Protein AF-A0A7S4HSW8-F1 (afdb_monomer_lite)

Foldseek 3Di:
DDVVVVVVVLVVLVVCVVVVAAAAEDEDDDDQALVVSLVVCLSRQSRYQKYKYKPLFAPVSCPPVVRVRGNVLNLVVLCVQADPVQKDKAQDDPDDPGGGIIMIMGGHDPVSTSAGPVPDGSVPDDPDPDD

pLDDT: mean 89.04, std 11.9, range [45.53, 98.69]

Structure (mmCIF, N/CA/C/O backbone):
data_AF-A0A7S4HSW8-F1
#
_entry.id   AF-A0A7S4HSW8-F1
#
loop_
_atom_site.group_PDB
_atom_site.id
_atom_site.type_symbol
_atom_site.label_atom_id
_atom_site.label_alt_id
_atom_site.label_comp_id
_atom_site.label_asym_id
_atom_site.label_entity_id
_atom_site.label_seq_id
_atom_site.pdbx_PDB_ins_code
_atom_site.Cartn_x
_atom_site.Cartn_y
_atom_site.Cartn_z
_atom_site.occupancy
_atom_site.B_iso_or_equiv
_atom_site.auth_seq_id
_atom_site.auth_comp_id
_atom_site.auth_asym_id
_atom_site.auth_atom_id
_atom_site.pdbx_PDB_model_num
ATOM 1 N N . VAL A 1 1 ? 21.417 -5.432 10.875 1.00 57.59 1 VAL A N 1
ATOM 2 C CA . VAL A 1 1 ? 20.331 -5.207 11.857 1.00 57.59 1 VAL A CA 1
ATOM 3 C C . VAL A 1 1 ? 20.296 -6.381 12.831 1.00 57.59 1 VAL A C 1
ATOM 5 O O . VAL A 1 1 ? 20.441 -7.512 12.385 1.00 57.59 1 VAL A O 1
ATOM 8 N N . ASN A 1 2 ? 20.214 -6.133 14.143 1.00 65.25 2 ASN A N 1
ATOM 9 C CA . ASN A 1 2 ? 20.244 -7.186 15.166 1.00 65.25 2 ASN A CA 1
ATOM 10 C C . ASN A 1 2 ? 18.862 -7.860 15.262 1.00 65.25 2 ASN A C 1
ATOM 12 O O . ASN A 1 2 ? 17.926 -7.235 15.757 1.00 65.25 2 ASN A O 1
ATOM 16 N N . ARG A 1 3 ? 18.735 -9.106 14.776 1.00 67.75 3 ARG A N 1
ATOM 17 C CA . ARG A 1 3 ? 17.453 -9.841 14.716 1.00 67.75 3 ARG A C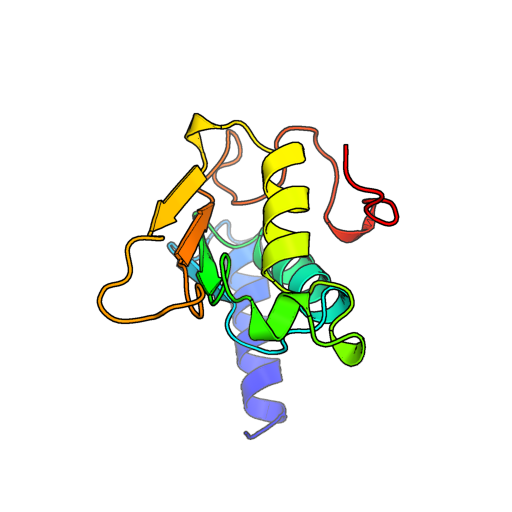A 1
ATOM 18 C C . ARG A 1 3 ? 16.729 -9.889 16.060 1.00 67.75 3 ARG A C 1
ATOM 20 O O . ARG A 1 3 ? 15.554 -9.565 16.105 1.00 67.75 3 ARG A O 1
ATOM 27 N N . GLY A 1 4 ? 17.445 -10.153 17.155 1.00 69.50 4 GLY A N 1
ATOM 28 C CA . GLY A 1 4 ? 16.821 -10.251 18.480 1.00 69.50 4 GLY A CA 1
ATOM 29 C C . GLY A 1 4 ? 16.192 -8.941 18.966 1.00 69.50 4 GLY A C 1
ATOM 30 O O . GLY A 1 4 ? 15.214 -8.962 19.705 1.00 69.50 4 GLY A O 1
ATOM 31 N N . ARG A 1 5 ? 16.709 -7.790 18.516 1.00 72.81 5 ARG A N 1
ATOM 32 C CA . ARG A 1 5 ? 16.096 -6.491 18.810 1.00 72.81 5 ARG A CA 1
ATOM 33 C C . ARG A 1 5 ? 14.815 -6.286 17.997 1.00 72.81 5 ARG A C 1
ATOM 35 O O . ARG A 1 5 ? 13.817 -5.856 18.565 1.00 72.81 5 ARG A O 1
ATOM 42 N N . LEU A 1 6 ? 14.838 -6.638 16.712 1.00 66.75 6 LEU A N 1
ATOM 43 C CA . LEU A 1 6 ? 13.679 -6.518 15.825 1.00 66.75 6 LEU A CA 1
ATOM 44 C C . LEU A 1 6 ? 12.520 -7.407 16.280 1.00 66.75 6 LEU A C 1
ATOM 46 O O . LEU A 1 6 ? 11.388 -6.945 16.340 1.00 66.75 6 LEU A O 1
ATOM 50 N N . ASP A 1 7 ? 12.820 -8.639 16.690 1.00 74.56 7 ASP A N 1
ATOM 51 C CA . ASP A 1 7 ? 11.816 -9.575 17.202 1.00 74.56 7 ASP A CA 1
ATOM 52 C C . ASP A 1 7 ? 11.155 -9.031 18.487 1.00 74.56 7 ASP A C 1
ATOM 54 O O . ASP A 1 7 ? 9.939 -9.106 18.646 1.00 74.56 7 ASP A O 1
ATOM 58 N N . SER A 1 8 ? 11.931 -8.400 19.381 1.00 75.00 8 SER A N 1
ATOM 59 C CA . SER A 1 8 ? 11.398 -7.781 20.607 1.00 75.00 8 SER A CA 1
ATOM 60 C C . SER A 1 8 ? 10.547 -6.528 20.350 1.00 75.00 8 SER A C 1
ATOM 62 O O . SER A 1 8 ? 9.546 -6.302 21.035 1.00 75.00 8 SER A O 1
ATOM 64 N N . GLU A 1 9 ? 10.920 -5.717 19.356 1.00 75.25 9 GLU A N 1
ATOM 65 C CA . GLU A 1 9 ? 10.163 -4.530 18.946 1.00 75.25 9 GLU A CA 1
ATOM 66 C C . GLU A 1 9 ? 8.851 -4.940 18.255 1.00 75.25 9 GLU A C 1
ATOM 68 O O . GLU A 1 9 ? 7.806 -4.365 18.560 1.00 75.25 9 GLU A O 1
ATOM 73 N N . LEU A 1 10 ? 8.875 -5.989 17.423 1.00 70.12 10 LEU A N 1
ATOM 74 C CA . LEU A 1 10 ? 7.679 -6.574 16.807 1.00 70.12 10 LEU A CA 1
ATOM 75 C C . LEU A 1 10 ? 6.716 -7.149 17.851 1.00 70.12 10 LEU A C 1
ATOM 77 O O . LEU A 1 10 ? 5.512 -6.914 17.768 1.00 70.12 10 LEU A O 1
ATOM 81 N N . GLU A 1 11 ? 7.220 -7.844 18.869 1.00 75.69 11 GLU A N 1
ATOM 82 C CA . GLU A 1 11 ? 6.347 -8.415 19.899 1.00 75.69 11 GLU A CA 1
ATOM 83 C C . GLU A 1 11 ? 5.767 -7.340 20.834 1.00 75.69 11 GLU A C 1
ATOM 85 O O . GLU A 1 11 ? 4.608 -7.413 21.255 1.00 75.69 11 GLU A O 1
ATOM 90 N N . THR A 1 12 ? 6.526 -6.270 21.086 1.00 72.81 12 THR A N 1
ATOM 91 C CA . THR A 1 12 ? 6.021 -5.082 21.790 1.00 72.81 12 THR A CA 1
ATOM 92 C C . THR A 1 12 ? 4.915 -4.391 20.988 1.00 72.81 12 THR A C 1
ATOM 94 O O . THR A 1 12 ? 3.871 -4.055 21.550 1.00 72.81 12 THR A O 1
ATOM 97 N N . ALA A 1 13 ? 5.111 -4.218 19.676 1.00 63.84 13 ALA A N 1
ATOM 98 C CA . ALA A 1 13 ? 4.115 -3.666 18.758 1.00 63.84 13 ALA A CA 1
ATOM 99 C C . ALA A 1 13 ? 2.816 -4.481 18.772 1.00 63.84 13 ALA A C 1
ATOM 101 O O . ALA A 1 13 ? 1.720 -3.930 18.880 1.00 63.84 13 ALA A O 1
ATOM 102 N N . ARG A 1 14 ? 2.952 -5.808 18.741 1.00 66.56 14 ARG A N 1
ATOM 103 C CA . ARG A 1 14 ? 1.838 -6.754 18.777 1.00 66.56 14 ARG A CA 1
ATOM 104 C C . ARG A 1 14 ? 1.051 -6.662 20.085 1.00 66.56 14 ARG A C 1
ATOM 106 O O . ARG A 1 14 ? -0.169 -6.524 20.060 1.00 66.56 14 ARG A O 1
ATOM 113 N N . THR A 1 15 ? 1.754 -6.610 21.216 1.00 68.06 15 THR A N 1
ATOM 114 C CA . THR A 1 15 ? 1.143 -6.447 22.547 1.00 68.06 15 THR A CA 1
ATOM 115 C C . THR A 1 15 ? 0.440 -5.089 22.697 1.00 68.06 15 THR A C 1
ATOM 117 O O . THR A 1 15 ? -0.600 -4.981 23.347 1.00 68.06 15 THR A O 1
ATOM 120 N N . ALA A 1 16 ? 0.992 -4.020 22.114 1.00 61.94 16 ALA A N 1
ATOM 121 C CA . ALA A 1 16 ? 0.353 -2.703 22.097 1.00 61.94 16 ALA A CA 1
ATOM 122 C C . ALA A 1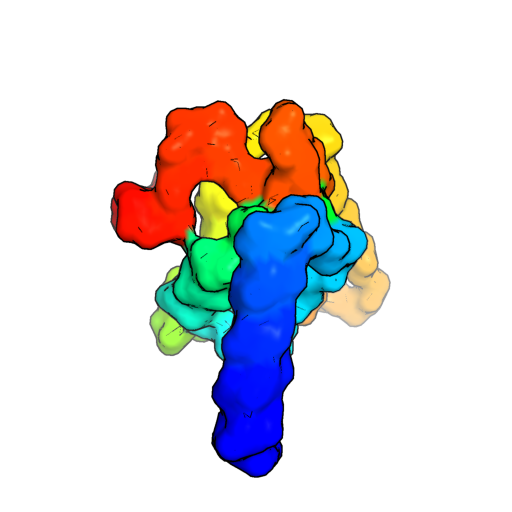 16 ? -0.935 -2.716 21.253 1.00 61.94 16 ALA A C 1
ATOM 124 O O . ALA A 1 16 ? -1.962 -2.187 21.685 1.00 61.94 16 ALA A O 1
ATOM 125 N N . GLY A 1 17 ? -0.903 -3.405 20.112 1.00 60.41 17 GLY A N 1
ATOM 126 C CA . GLY A 1 17 ? -2.063 -3.670 19.272 1.00 60.41 17 GLY A CA 1
ATOM 127 C C . GLY A 1 17 ? -3.201 -4.385 20.003 1.00 60.41 17 GLY A C 1
ATOM 128 O O . GLY A 1 17 ? -4.358 -3.981 19.895 1.00 60.41 17 GLY A O 1
ATOM 129 N N . GLU A 1 18 ? -2.882 -5.386 20.827 1.00 63.19 18 GLU A N 1
ATOM 130 C CA . GLU A 1 18 ? -3.854 -6.095 21.678 1.00 63.19 18 GLU A CA 1
ATOM 131 C C . GLU A 1 18 ? -4.506 -5.189 22.736 1.00 63.19 18 GLU A C 1
ATOM 133 O O . GLU A 1 18 ? -5.625 -5.443 23.179 1.00 63.19 18 GLU A O 1
ATOM 138 N N . ARG A 1 19 ? -3.843 -4.088 23.109 1.00 66.75 19 ARG A N 1
ATOM 139 C CA . ARG A 1 19 ? -4.394 -3.043 23.990 1.00 66.75 19 ARG A CA 1
ATOM 140 C C . ARG A 1 19 ? -5.188 -1.975 23.229 1.00 66.75 19 ARG A C 1
ATOM 142 O O . ARG A 1 19 ? -5.569 -0.968 23.823 1.00 66.75 19 ARG A O 1
ATOM 149 N N . GLY A 1 20 ? -5.416 -2.167 21.929 1.00 70.75 20 GLY A N 1
ATOM 150 C CA . GLY A 1 20 ? -6.092 -1.208 21.056 1.00 70.75 20 GLY A CA 1
ATOM 151 C C . GLY A 1 20 ? -5.221 -0.021 20.635 1.00 70.75 20 GLY A C 1
ATOM 152 O O . GLY A 1 20 ? -5.743 0.938 20.067 1.00 70.75 20 GLY A O 1
ATOM 153 N N . VAL A 1 21 ? -3.909 -0.057 20.901 1.00 77.94 21 VAL A N 1
ATOM 154 C CA . VAL A 1 21 ? -2.979 1.001 20.488 1.00 77.94 21 VAL A CA 1
ATOM 155 C C . VAL A 1 21 ? -2.538 0.735 19.053 1.00 77.94 21 VAL A C 1
ATOM 157 O O . VAL A 1 21 ? -1.985 -0.316 18.744 1.00 77.94 21 VAL A O 1
ATOM 160 N N . ARG A 1 22 ? -2.783 1.706 18.172 1.00 89.25 22 ARG A N 1
ATOM 161 C CA . ARG A 1 22 ? -2.387 1.672 16.760 1.00 89.25 22 ARG A CA 1
ATOM 162 C C . ARG A 1 22 ? -1.284 2.691 16.512 1.00 89.25 22 ARG A C 1
ATOM 164 O O . ARG A 1 22 ? -1.298 3.765 17.108 1.00 89.25 22 ARG A O 1
ATOM 171 N N . TYR A 1 23 ? -0.381 2.384 15.591 1.00 94.00 23 TYR A N 1
ATOM 172 C CA . TYR A 1 23 ? 0.538 3.376 15.045 1.00 94.00 23 TYR A CA 1
ATOM 173 C C . TYR A 1 23 ? -0.238 4.382 14.199 1.00 94.00 23 TYR A C 1
ATOM 175 O O . TYR A 1 23 ? -1.111 3.993 13.421 1.00 94.00 23 TYR A O 1
ATOM 183 N N . ASP A 1 24 ? 0.080 5.671 14.315 1.00 97.00 24 ASP A N 1
ATOM 184 C CA . ASP A 1 24 ? -0.566 6.687 13.479 1.00 97.00 24 ASP A CA 1
ATOM 185 C C . ASP A 1 24 ? -0.211 6.504 12.000 1.00 97.00 24 ASP A C 1
ATOM 187 O O . ASP A 1 24 ? -1.070 6.652 11.130 1.00 97.00 24 ASP A O 1
ATOM 191 N N . LEU A 1 25 ? 1.035 6.116 11.724 1.00 97.56 25 LEU A N 1
ATOM 192 C CA . LEU A 1 25 ? 1.547 5.901 10.381 1.00 97.56 25 LEU A CA 1
ATOM 193 C C . LEU A 1 25 ? 2.528 4.730 10.350 1.00 97.56 25 LEU A C 1
ATOM 195 O O . LEU A 1 25 ? 3.436 4.646 11.175 1.00 97.56 25 LEU A O 1
ATOM 199 N N . CYS A 1 26 ? 2.375 3.880 9.343 1.00 97.88 26 CYS A N 1
ATOM 200 C CA . CYS A 1 26 ? 3.316 2.824 8.996 1.00 97.88 26 CYS A CA 1
ATOM 201 C C . CYS A 1 26 ? 3.854 3.054 7.592 1.00 97.88 26 CYS A C 1
ATOM 203 O O . CYS A 1 26 ? 3.069 3.285 6.677 1.00 97.88 26 CYS A O 1
ATOM 205 N N . PHE A 1 27 ? 5.171 2.986 7.421 1.00 98.38 27 PHE A N 1
ATOM 206 C CA . PHE A 1 27 ? 5.828 3.267 6.148 1.00 98.38 27 PHE A CA 1
ATOM 207 C C . PHE A 1 27 ? 6.476 1.999 5.581 1.00 98.38 27 PHE A C 1
ATOM 209 O O . PHE A 1 27 ? 7.314 1.392 6.244 1.00 98.38 27 PHE A O 1
ATOM 216 N N . ILE A 1 28 ? 6.054 1.596 4.380 1.00 98.19 28 ILE A N 1
ATOM 217 C CA . ILE A 1 28 ? 6.526 0.410 3.659 1.00 98.19 28 ILE A CA 1
ATOM 218 C C . ILE A 1 28 ? 7.466 0.867 2.537 1.00 98.19 28 ILE A C 1
ATOM 220 O O . ILE A 1 28 ? 7.021 1.425 1.533 1.00 98.19 28 ILE A O 1
ATOM 224 N N . ASP A 1 29 ? 8.759 0.621 2.749 1.00 97.62 29 ASP A N 1
ATOM 225 C CA . ASP A 1 29 ? 9.888 0.970 1.867 1.00 97.62 29 ASP A CA 1
ATOM 226 C C . ASP A 1 29 ? 11.000 -0.102 1.959 1.00 97.62 29 ASP A C 1
ATOM 228 O O . ASP A 1 29 ? 12.189 0.173 2.096 1.00 97.62 29 ASP A O 1
ATOM 232 N N . GLY A 1 30 ? 10.582 -1.366 2.065 1.00 95.06 30 GLY A N 1
ATOM 233 C CA . GLY A 1 30 ? 11.468 -2.510 2.262 1.00 95.06 30 GLY A CA 1
ATOM 234 C C . GLY A 1 30 ? 11.881 -3.159 0.943 1.00 95.06 30 GLY A C 1
ATOM 235 O O . GLY A 1 30 ? 12.711 -2.647 0.202 1.00 95.06 30 GLY A O 1
ATOM 236 N N . ASP A 1 31 ? 11.334 -4.346 0.688 1.00 96.31 31 ASP A N 1
ATOM 237 C CA . ASP A 1 31 ? 11.565 -5.106 -0.541 1.00 96.31 31 ASP A CA 1
ATOM 238 C C . ASP A 1 31 ? 10.527 -4.734 -1.612 1.00 96.31 31 ASP A C 1
ATOM 240 O O . ASP A 1 31 ? 9.338 -4.601 -1.324 1.00 96.31 31 ASP A O 1
ATOM 244 N N . HIS A 1 32 ? 10.975 -4.600 -2.862 1.00 96.06 32 HIS A N 1
ATOM 245 C CA . HIS A 1 32 ? 10.139 -4.147 -3.978 1.00 96.06 32 HIS A CA 1
ATOM 246 C C . HIS A 1 32 ? 9.428 -5.273 -4.724 1.00 96.06 32 HIS A C 1
ATOM 248 O O . HIS A 1 32 ? 8.739 -5.006 -5.705 1.00 96.06 32 HIS A O 1
ATOM 254 N N . THR A 1 33 ? 9.554 -6.535 -4.307 1.00 95.25 33 THR A N 1
ATOM 255 C CA . THR A 1 33 ? 8.748 -7.614 -4.885 1.00 95.25 33 THR A CA 1
ATOM 256 C C . THR A 1 33 ? 7.303 -7.491 -4.423 1.00 95.25 33 THR A C 1
ATOM 258 O O . THR A 1 33 ? 7.015 -7.285 -3.245 1.00 95.25 33 THR A O 1
ATOM 261 N N . TYR A 1 34 ? 6.359 -7.723 -5.335 1.00 94.44 34 TYR A N 1
ATOM 262 C CA . TYR A 1 34 ? 4.930 -7.683 -5.017 1.00 94.44 34 TYR A CA 1
ATOM 263 C C . TYR A 1 34 ? 4.579 -8.560 -3.796 1.00 94.44 34 TYR A C 1
ATOM 265 O O . TYR A 1 34 ? 3.782 -8.181 -2.937 1.00 94.44 34 TYR A O 1
ATOM 273 N N . ARG A 1 35 ? 5.200 -9.746 -3.698 1.00 94.69 35 ARG A N 1
ATOM 274 C CA . ARG A 1 35 ? 4.978 -10.690 -2.594 1.00 94.69 35 ARG A CA 1
ATOM 275 C C . ARG A 1 35 ? 5.399 -10.107 -1.245 1.00 94.69 35 ARG A C 1
ATOM 277 O O . ARG A 1 35 ? 4.678 -10.320 -0.274 1.00 94.69 35 ARG A O 1
ATOM 284 N N . ALA A 1 36 ? 6.551 -9.442 -1.175 1.00 95.81 36 ALA A N 1
ATOM 285 C CA . ALA A 1 36 ? 7.058 -8.891 0.076 1.00 95.81 36 ALA A CA 1
ATOM 286 C C . ALA A 1 36 ? 6.221 -7.694 0.533 1.00 95.81 36 ALA A C 1
ATOM 288 O O . ALA A 1 36 ? 5.723 -7.714 1.653 1.00 95.81 36 ALA A O 1
ATOM 289 N N . VAL A 1 37 ? 5.930 -6.748 -0.366 1.00 97.00 37 VAL A N 1
ATOM 290 C CA . VAL A 1 37 ? 5.066 -5.588 -0.073 1.00 97.00 37 VAL A CA 1
ATOM 291 C C . VAL A 1 37 ? 3.696 -6.036 0.442 1.00 97.00 37 VAL A C 1
ATOM 293 O O . VAL A 1 37 ? 3.180 -5.506 1.424 1.00 97.00 37 VAL A O 1
ATOM 296 N N . ARG A 1 38 ? 3.114 -7.068 -0.183 1.00 96.56 38 ARG A N 1
ATOM 297 C CA . ARG A 1 38 ? 1.850 -7.670 0.258 1.00 96.56 38 ARG A CA 1
ATOM 298 C C . ARG A 1 38 ? 1.941 -8.274 1.658 1.00 96.56 38 ARG A C 1
ATOM 300 O O . ARG A 1 38 ? 0.983 -8.161 2.422 1.00 96.56 38 ARG A O 1
ATOM 307 N N . ALA A 1 39 ? 3.046 -8.947 1.972 1.00 95.31 39 ALA A N 1
ATOM 308 C CA . ALA A 1 39 ? 3.268 -9.532 3.289 1.00 95.31 39 ALA A CA 1
ATOM 309 C C . ALA A 1 39 ? 3.430 -8.442 4.360 1.00 95.31 39 ALA A C 1
ATOM 311 O O . ALA A 1 39 ? 2.775 -8.527 5.399 1.00 95.31 39 ALA A O 1
ATOM 312 N N . ASP A 1 40 ? 4.209 -7.397 4.072 1.00 96.88 40 ASP A N 1
ATOM 313 C CA . ASP A 1 40 ? 4.409 -6.251 4.963 1.00 96.88 40 ASP A CA 1
ATOM 314 C C . ASP A 1 40 ? 3.087 -5.520 5.218 1.00 96.88 40 ASP A C 1
ATOM 316 O O . ASP A 1 40 ? 2.705 -5.311 6.369 1.00 96.88 40 ASP A O 1
ATOM 320 N N . TYR A 1 41 ? 2.315 -5.221 4.167 1.00 97.56 41 TYR A N 1
ATOM 321 C CA . TYR A 1 41 ? 0.986 -4.626 4.318 1.00 97.56 41 TYR A CA 1
ATOM 322 C C . TYR A 1 41 ? 0.049 -5.510 5.146 1.00 97.56 41 TYR A C 1
ATOM 324 O O . TYR A 1 41 ? -0.581 -5.019 6.078 1.00 97.56 41 TYR A O 1
ATOM 332 N N . GLY A 1 42 ? -0.026 -6.812 4.852 1.00 95.62 42 GLY A N 1
ATOM 333 C CA . GLY A 1 42 ? -0.887 -7.737 5.591 1.00 95.62 42 GLY A CA 1
ATOM 334 C C . GLY A 1 42 ? -0.526 -7.846 7.074 1.00 95.62 42 GLY A C 1
ATOM 335 O O . GLY A 1 42 ? -1.416 -7.983 7.910 1.00 95.62 42 GLY A O 1
ATOM 336 N N . LEU A 1 43 ? 0.764 -7.753 7.406 1.00 93.88 43 LEU A N 1
ATOM 337 C CA . LEU A 1 43 ? 1.239 -7.735 8.786 1.00 93.88 43 LEU A CA 1
ATOM 338 C C . LEU A 1 43 ? 0.922 -6.406 9.481 1.00 93.88 43 LEU A C 1
ATOM 340 O O . LEU A 1 43 ? 0.516 -6.413 10.640 1.00 93.88 43 LEU A O 1
ATOM 344 N N . MET A 1 44 ? 1.137 -5.280 8.799 1.00 94.75 44 MET A N 1
ATOM 345 C CA . MET A 1 44 ? 1.107 -3.949 9.407 1.00 94.75 44 MET A CA 1
ATOM 346 C C . MET A 1 44 ? -0.291 -3.327 9.436 1.00 94.75 44 MET A C 1
ATOM 348 O O . MET A 1 44 ? -0.665 -2.752 10.452 1.00 94.75 44 MET A O 1
ATOM 352 N N . ALA A 1 45 ? -1.083 -3.443 8.367 1.00 95.94 45 ALA A N 1
ATOM 353 C CA . ALA A 1 45 ? -2.362 -2.739 8.211 1.00 95.94 45 ALA A CA 1
ATOM 354 C C . ALA A 1 45 ? -3.328 -2.864 9.409 1.00 95.94 45 ALA A C 1
ATOM 356 O O . ALA A 1 45 ? -3.904 -1.840 9.797 1.00 95.94 45 ALA A O 1
ATOM 357 N N . PRO A 1 46 ? -3.459 -4.035 10.072 1.00 94.25 46 PRO A N 1
ATOM 358 C CA . PRO A 1 46 ? -4.308 -4.179 11.255 1.00 94.25 46 PRO A CA 1
ATOM 359 C C . PRO A 1 46 ? -3.847 -3.363 12.465 1.00 94.25 46 PRO A C 1
ATOM 361 O O . PRO A 1 46 ? -4.627 -3.180 13.395 1.00 94.25 46 PRO A O 1
ATOM 364 N N . TRP A 1 47 ? -2.619 -2.843 12.469 1.00 93.94 47 TRP A N 1
ATOM 365 C CA . TRP A 1 47 ? -2.010 -2.099 13.578 1.00 93.94 47 TRP A CA 1
ATOM 366 C C . TRP A 1 47 ? -1.742 -0.630 13.250 1.00 93.94 47 TRP A C 1
ATOM 368 O O . TRP A 1 47 ? -1.295 0.119 14.117 1.00 93.94 47 TRP A O 1
ATOM 378 N N . CYS A 1 48 ? -2.028 -0.199 12.023 1.00 95.75 48 CYS A N 1
ATOM 379 C CA . CYS A 1 48 ? -1.735 1.147 11.541 1.00 95.75 48 CYS A CA 1
ATOM 380 C C . CYS A 1 48 ? -3.035 1.895 11.260 1.00 95.75 48 CYS A C 1
ATOM 382 O O . CYS A 1 48 ? -3.97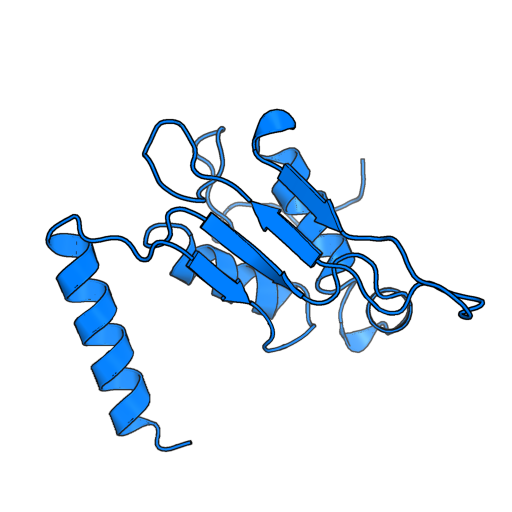4 1.320 10.712 1.00 95.75 48 CYS A O 1
ATOM 384 N N . ARG A 1 49 ? -3.103 3.177 11.628 1.00 96.50 49 ARG A N 1
ATOM 385 C CA . ARG A 1 49 ? -4.209 4.055 11.224 1.00 96.50 49 ARG A CA 1
ATOM 386 C C . ARG A 1 49 ? -4.051 4.422 9.756 1.00 96.50 49 ARG A C 1
ATOM 388 O O . ARG A 1 49 ? -4.981 4.226 8.988 1.00 96.50 49 ARG A O 1
ATOM 395 N N . ALA A 1 50 ? -2.868 4.887 9.364 1.00 98.31 50 ALA A N 1
ATOM 396 C CA . ALA A 1 50 ? -2.505 5.086 7.969 1.00 98.31 50 ALA A CA 1
ATOM 397 C C . ALA A 1 50 ? -1.316 4.203 7.566 1.00 98.31 50 ALA A C 1
ATOM 399 O O . ALA A 1 50 ? -0.415 3.941 8.368 1.00 98.31 50 ALA A O 1
ATOM 400 N N . THR A 1 51 ? -1.288 3.794 6.301 1.00 98.56 51 THR A N 1
ATOM 401 C CA . THR A 1 51 ? -0.147 3.102 5.693 1.00 98.56 51 THR A CA 1
ATOM 402 C C . THR A 1 51 ? 0.351 3.893 4.496 1.00 98.56 51 THR A C 1
ATOM 404 O O . THR A 1 51 ? -0.430 4.284 3.635 1.00 98.56 51 THR A O 1
ATOM 407 N N . MET A 1 52 ? 1.654 4.129 4.442 1.00 98.69 52 MET A N 1
ATOM 408 C CA . MET A 1 52 ? 2.339 4.805 3.354 1.00 98.69 52 MET A CA 1
ATOM 409 C C . MET A 1 52 ? 3.201 3.803 2.591 1.00 98.69 52 MET A C 1
ATOM 411 O O . MET A 1 52 ? 3.909 3.007 3.202 1.00 98.69 52 MET A O 1
ATOM 415 N N . PHE A 1 53 ? 3.154 3.874 1.267 1.00 98.56 53 PHE A N 1
ATOM 416 C CA . PHE A 1 53 ? 3.926 3.054 0.344 1.00 98.56 53 PHE A CA 1
ATOM 417 C C . PHE A 1 53 ? 4.896 3.942 -0.423 1.00 98.56 53 PHE A C 1
ATOM 419 O O . PHE A 1 53 ? 4.489 4.962 -0.989 1.00 98.56 53 PHE A O 1
ATOM 426 N N . HIS A 1 54 ? 6.160 3.541 -0.437 1.00 98.06 54 HIS A N 1
ATOM 427 C CA . HIS A 1 54 ? 7.181 4.121 -1.298 1.00 98.06 54 HIS A CA 1
ATOM 428 C C . HIS A 1 54 ? 7.062 3.573 -2.732 1.00 98.06 54 HIS A C 1
ATOM 430 O O . HIS A 1 54 ? 6.538 2.484 -2.933 1.00 98.06 54 HIS A O 1
ATOM 436 N N . ASP A 1 55 ? 7.525 4.317 -3.736 1.00 97.19 55 ASP A N 1
ATOM 437 C CA . ASP A 1 55 ? 7.587 3.885 -5.142 1.00 97.19 55 ASP A CA 1
ATOM 438 C C . ASP A 1 55 ? 6.278 3.391 -5.786 1.00 97.19 55 ASP A C 1
ATOM 440 O O . ASP A 1 55 ? 6.293 2.520 -6.654 1.00 97.19 55 ASP A O 1
ATOM 444 N N . ILE A 1 56 ? 5.122 3.987 -5.466 1.00 97.81 56 ILE A N 1
ATOM 445 C CA . ILE A 1 56 ? 3.845 3.611 -6.119 1.00 97.81 56 ILE A CA 1
ATOM 446 C C . ILE A 1 56 ? 3.791 3.936 -7.622 1.00 97.81 56 ILE A C 1
ATOM 448 O O . ILE A 1 56 ? 2.878 3.500 -8.324 1.00 97.81 56 ILE A O 1
ATOM 452 N N . GLN A 1 57 ? 4.754 4.716 -8.117 1.00 96.00 57 GLN A N 1
ATOM 453 C CA . GLN A 1 57 ? 4.894 5.088 -9.520 1.00 96.00 57 GLN A CA 1
ATOM 454 C C . GLN A 1 57 ? 6.361 5.003 -9.969 1.00 96.00 57 GLN A C 1
ATOM 456 O O . GLN A 1 57 ? 6.907 5.938 -10.554 1.00 96.00 57 GLN A O 1
ATOM 461 N N . ASP A 1 58 ? 7.008 3.874 -9.684 1.00 94.62 58 ASP A N 1
ATOM 462 C CA . ASP A 1 58 ? 8.352 3.574 -10.174 1.00 94.62 58 ASP A CA 1
ATOM 463 C C . ASP A 1 58 ? 8.331 2.617 -11.379 1.00 94.62 58 ASP A C 1
ATOM 465 O O . ASP A 1 58 ? 7.993 1.432 -11.292 1.00 94.62 58 ASP A O 1
ATOM 469 N N . THR A 1 59 ? 8.743 3.143 -12.532 1.00 93.19 59 THR A N 1
ATOM 470 C CA . THR A 1 59 ? 8.848 2.387 -13.785 1.00 93.19 59 THR A CA 1
ATOM 471 C C . THR A 1 59 ? 9.932 1.312 -13.705 1.00 93.19 59 THR A C 1
ATOM 473 O O .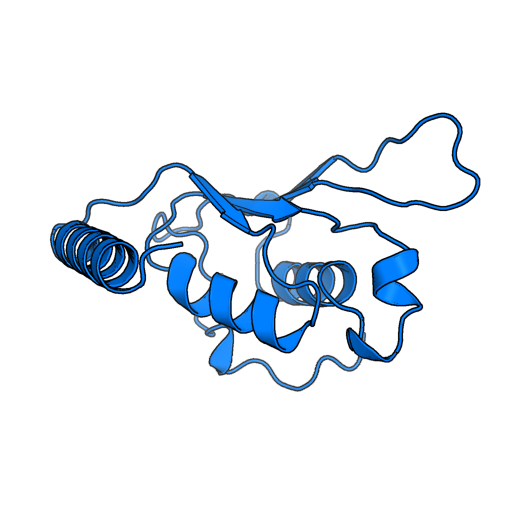 THR A 1 59 ? 9.791 0.260 -14.330 1.00 93.19 59 THR A O 1
ATOM 476 N N . SER A 1 60 ? 10.998 1.533 -12.928 1.00 92.06 60 SER A N 1
ATOM 477 C CA . SER A 1 60 ? 12.072 0.550 -12.768 1.00 92.06 60 SER A CA 1
ATOM 478 C C . SER A 1 60 ? 11.558 -0.706 -12.066 1.00 92.06 60 SER A C 1
ATOM 480 O O . SER A 1 60 ? 11.814 -1.822 -12.525 1.00 92.06 60 SER A O 1
ATOM 482 N N . THR A 1 61 ? 10.723 -0.520 -11.040 1.00 91.06 61 THR A N 1
ATOM 483 C CA . THR A 1 61 ? 10.061 -1.610 -10.333 1.00 91.06 61 THR A CA 1
ATOM 484 C C . THR A 1 61 ? 9.075 -2.359 -11.228 1.00 91.06 61 THR A C 1
ATOM 486 O O . THR A 1 61 ? 9.061 -3.590 -11.249 1.00 91.06 61 THR A O 1
ATOM 489 N N . MET A 1 62 ? 8.287 -1.625 -12.018 1.00 89.06 62 MET A N 1
ATOM 490 C CA . MET A 1 62 ? 7.307 -2.209 -12.941 1.00 89.06 62 MET A CA 1
ATOM 491 C C . MET A 1 62 ? 7.938 -3.053 -14.050 1.00 89.06 62 MET A C 1
ATOM 493 O O . MET A 1 62 ? 7.421 -4.119 -14.380 1.00 89.06 62 MET A O 1
ATOM 497 N N . LEU A 1 63 ? 9.030 -2.573 -14.652 1.00 89.50 63 LEU A N 1
ATOM 498 C CA . LEU A 1 63 ? 9.663 -3.232 -15.799 1.00 89.50 63 LEU A CA 1
ATOM 499 C C . LEU A 1 63 ? 10.651 -4.330 -15.392 1.00 89.50 63 LEU A C 1
ATOM 501 O O . LEU A 1 63 ? 11.026 -5.163 -16.219 1.00 89.50 63 LEU A O 1
ATOM 505 N N . ASN A 1 64 ? 11.072 -4.361 -14.129 1.00 89.06 64 ASN A N 1
ATOM 506 C CA . ASN A 1 64 ? 11.921 -5.423 -13.622 1.00 89.06 64 ASN A CA 1
ATOM 507 C C . ASN A 1 64 ? 11.086 -6.677 -13.321 1.00 89.06 64 ASN A C 1
ATOM 509 O O . ASN A 1 64 ? 10.425 -6.783 -12.288 1.00 89.06 64 ASN A O 1
ATOM 513 N N . GLY A 1 65 ? 11.170 -7.670 -14.211 1.00 83.56 65 GLY A N 1
ATOM 514 C CA . GLY A 1 65 ? 10.452 -8.942 -14.079 1.00 83.56 65 GLY A CA 1
ATOM 515 C C . GLY A 1 65 ? 10.690 -9.676 -12.751 1.00 83.56 65 GLY A C 1
ATOM 516 O O . GLY A 1 65 ? 9.812 -10.412 -12.305 1.00 83.56 65 GLY A O 1
ATOM 517 N N . ASN A 1 66 ? 11.812 -9.426 -12.062 1.00 86.94 66 ASN A N 1
ATOM 518 C CA . ASN A 1 66 ? 12.092 -10.026 -10.753 1.00 86.94 66 ASN A CA 1
ATOM 519 C C . ASN A 1 66 ? 11.162 -9.511 -9.644 1.00 86.94 66 ASN A C 1
ATOM 521 O O . ASN A 1 66 ? 10.935 -10.215 -8.663 1.00 86.94 66 ASN A O 1
ATOM 525 N N . PHE A 1 67 ? 10.595 -8.313 -9.794 1.00 88.38 67 PHE A N 1
ATOM 526 C CA . PHE A 1 67 ? 9.698 -7.724 -8.800 1.00 88.38 67 PHE A CA 1
ATOM 527 C C . PHE A 1 67 ? 8.227 -8.080 -9.019 1.00 88.38 67 PHE A C 1
ATOM 529 O O . PHE A 1 67 ? 7.404 -7.850 -8.130 1.00 88.38 67 PHE A O 1
ATOM 536 N N . SER A 1 68 ? 7.891 -8.704 -10.157 1.00 88.81 68 SER A N 1
ATOM 537 C CA . SER A 1 68 ? 6.514 -9.093 -10.500 1.00 88.81 68 SER A CA 1
ATOM 538 C C . SER A 1 68 ? 5.537 -7.908 -10.400 1.00 88.81 68 SER A C 1
ATOM 540 O O . SER A 1 68 ? 4.478 -8.023 -9.791 1.00 88.81 68 SER A O 1
ATOM 542 N N . GLY A 1 69 ? 5.935 -6.744 -10.930 1.00 90.69 69 GLY A N 1
ATOM 543 C CA . GLY A 1 69 ? 5.182 -5.481 -10.865 1.00 90.69 69 GLY A CA 1
ATOM 544 C C . GLY A 1 69 ? 5.321 -4.702 -9.549 1.00 90.69 69 GLY A C 1
ATOM 545 O O . GLY A 1 69 ? 4.987 -3.520 -9.505 1.00 90.69 69 GLY A O 1
ATOM 546 N N . GLY A 1 70 ? 5.843 -5.341 -8.500 1.00 94.56 70 GLY A N 1
ATOM 547 C CA . GLY A 1 70 ? 6.296 -4.710 -7.263 1.00 94.56 70 GLY A CA 1
ATOM 548 C C . GLY A 1 70 ? 5.293 -3.796 -6.567 1.00 94.56 70 GLY A C 1
ATOM 549 O O . GLY A 1 70 ? 4.097 -4.100 -6.514 1.00 94.56 70 GLY A O 1
ATOM 550 N N . VAL A 1 71 ? 5.790 -2.687 -6.008 1.00 96.81 71 VAL A N 1
ATOM 551 C CA . VAL A 1 71 ? 4.960 -1.726 -5.268 1.00 96.81 71 VAL A CA 1
ATOM 552 C C . VAL A 1 71 ? 3.884 -1.069 -6.142 1.00 96.81 71 VAL A C 1
ATOM 554 O O . VAL A 1 71 ? 2.741 -1.037 -5.690 1.00 96.81 71 VAL A O 1
ATOM 557 N N . PRO A 1 72 ? 4.145 -0.613 -7.386 1.00 96.75 72 PRO A N 1
ATOM 558 C CA . PRO A 1 72 ? 3.095 -0.027 -8.224 1.00 96.75 72 PRO A CA 1
ATOM 559 C C . PRO A 1 72 ? 1.925 -0.981 -8.488 1.00 96.75 72 PRO A C 1
ATOM 561 O O . PRO A 1 72 ? 0.760 -0.584 -8.398 1.00 96.75 72 PRO A O 1
ATOM 564 N N . LEU A 1 73 ? 2.216 -2.259 -8.759 1.00 95.12 73 LEU A N 1
ATOM 565 C CA . LEU A 1 73 ? 1.174 -3.266 -8.948 1.00 95.12 73 LEU A CA 1
ATOM 566 C C . LEU A 1 73 ? 0.419 -3.548 -7.648 1.00 95.12 73 LEU A C 1
ATOM 568 O O . LEU A 1 73 ? -0.809 -3.630 -7.648 1.00 95.12 73 LEU A O 1
ATOM 572 N N . PHE A 1 74 ? 1.144 -3.676 -6.535 1.00 96.81 74 PHE A N 1
ATOM 573 C CA . PHE A 1 74 ? 0.532 -3.859 -5.225 1.00 96.81 74 PHE A CA 1
ATOM 574 C C . PHE A 1 74 ? -0.379 -2.683 -4.861 1.00 96.81 74 PHE A C 1
ATOM 576 O O . PHE A 1 74 ? -1.498 -2.890 -4.402 1.00 96.81 74 PHE A O 1
ATOM 583 N N . TRP A 1 75 ? 0.060 -1.455 -5.117 1.00 97.75 75 TRP A N 1
ATOM 584 C CA . TRP A 1 75 ? -0.721 -0.255 -4.864 1.00 97.75 75 TRP A CA 1
ATOM 585 C C . TRP A 1 75 ? -2.007 -0.226 -5.694 1.00 97.75 75 TRP A C 1
ATOM 587 O O . TRP A 1 75 ? -3.082 0.033 -5.154 1.00 97.75 75 TRP A O 1
ATOM 597 N N . ALA A 1 76 ? -1.939 -0.566 -6.986 1.00 96.69 76 ALA A N 1
ATOM 598 C CA . ALA A 1 76 ? -3.133 -0.709 -7.819 1.00 96.69 76 ALA A CA 1
ATOM 599 C C . ALA A 1 76 ? -4.122 -1.737 -7.242 1.00 96.69 76 ALA A C 1
ATOM 601 O O . ALA A 1 76 ? -5.320 -1.461 -7.194 1.00 96.69 76 ALA A O 1
ATOM 602 N N . HIS A 1 77 ? -3.614 -2.867 -6.748 1.00 95.50 77 HIS A N 1
ATOM 603 C CA . HIS A 1 77 ? -4.424 -3.897 -6.108 1.00 95.50 77 HIS A CA 1
ATOM 604 C C . HIS A 1 77 ? -5.048 -3.413 -4.795 1.00 95.50 77 HIS A C 1
ATOM 606 O O . HIS A 1 77 ? -6.252 -3.546 -4.606 1.00 95.50 77 HIS A O 1
ATOM 612 N N . ALA A 1 78 ? -4.272 -2.785 -3.910 1.00 96.75 78 ALA A N 1
ATOM 613 C CA . ALA A 1 78 ? -4.777 -2.261 -2.645 1.00 96.75 78 ALA A CA 1
ATOM 614 C C . ALA A 1 78 ? -5.899 -1.236 -2.864 1.00 96.75 78 ALA A C 1
ATOM 616 O O . ALA A 1 78 ? -6.935 -1.313 -2.207 1.00 96.75 78 ALA A O 1
ATOM 617 N N . ARG A 1 79 ? -5.741 -0.339 -3.849 1.00 97.31 79 ARG A N 1
ATOM 618 C CA . ARG A 1 79 ? -6.778 0.631 -4.240 1.00 97.31 79 ARG A CA 1
ATOM 619 C C . ARG A 1 79 ? -8.078 -0.014 -4.726 1.00 97.31 79 ARG A C 1
ATOM 621 O O . ARG A 1 79 ? -9.118 0.625 -4.641 1.00 97.31 79 ARG A O 1
ATOM 628 N N . ALA A 1 80 ? -8.039 -1.243 -5.237 1.00 96.19 80 ALA A N 1
ATOM 629 C CA . ALA A 1 80 ? -9.241 -1.951 -5.674 1.00 96.19 80 ALA A CA 1
ATOM 630 C C . ALA A 1 80 ? -10.091 -2.475 -4.503 1.00 96.19 80 ALA A C 1
ATOM 632 O O . ALA A 1 80 ? -11.269 -2.765 -4.691 1.00 96.19 80 ALA A O 1
ATOM 633 N N . HIS A 1 81 ? -9.510 -2.569 -3.304 1.00 96.25 81 HIS A N 1
ATOM 634 C CA . HIS A 1 81 ? -10.163 -3.097 -2.103 1.00 96.25 81 HIS A CA 1
ATOM 635 C C . HIS A 1 81 ? -10.478 -2.022 -1.050 1.00 96.25 81 HIS A C 1
ATOM 637 O O . HIS A 1 81 ? -10.840 -2.344 0.083 1.00 96.25 81 HIS A O 1
ATOM 643 N N . VAL A 1 82 ? -10.326 -0.742 -1.396 1.00 96.81 82 VAL A N 1
ATOM 644 C CA . VAL A 1 82 ? -10.569 0.392 -0.493 1.00 96.81 82 VAL A CA 1
ATOM 645 C C . VAL A 1 82 ? -11.316 1.509 -1.215 1.00 96.81 82 VAL A C 1
ATOM 647 O O . VAL A 1 82 ? -11.202 1.680 -2.428 1.00 96.81 82 VAL A O 1
ATOM 650 N N . ALA A 1 83 ? -12.070 2.302 -0.464 1.00 97.44 83 ALA A N 1
ATOM 651 C CA . ALA A 1 83 ? -12.746 3.486 -0.959 1.00 97.44 83 ALA A CA 1
ATOM 652 C C . ALA A 1 83 ? -11.725 4.506 -1.481 1.00 97.44 83 ALA A C 1
ATOM 654 O O . ALA A 1 83 ? -10.678 4.747 -0.870 1.00 97.44 83 ALA A O 1
ATOM 655 N N . ARG A 1 84 ? -12.039 5.149 -2.609 1.00 97.25 84 ARG A N 1
ATOM 656 C CA . ARG A 1 84 ? -11.130 6.084 -3.289 1.00 97.25 84 ARG A CA 1
ATOM 657 C C . ARG A 1 84 ? -10.719 7.245 -2.382 1.00 97.25 84 ARG A C 1
ATOM 659 O O . ARG A 1 84 ? -9.571 7.680 -2.420 1.00 97.25 84 ARG A O 1
ATOM 666 N N . GLU A 1 85 ? -11.631 7.714 -1.541 1.00 98.00 85 GLU A N 1
ATOM 667 C CA . GLU A 1 85 ? -11.444 8.815 -0.592 1.00 98.00 85 GLU A CA 1
ATOM 668 C C . GLU A 1 85 ? -10.419 8.476 0.499 1.00 98.00 85 GLU A C 1
ATOM 670 O O . GLU A 1 85 ? -9.851 9.376 1.115 1.00 98.00 85 GLU A O 1
ATOM 675 N N . ARG A 1 86 ? -10.139 7.183 0.714 1.00 98.06 86 ARG A N 1
ATOM 676 C CA . ARG A 1 86 ? -9.092 6.720 1.629 1.00 98.06 86 ARG A CA 1
ATOM 677 C C . ARG A 1 86 ? -7.705 6.738 1.001 1.00 98.06 86 ARG A C 1
ATOM 679 O O . ARG A 1 86 ? -6.751 6.350 1.662 1.00 98.06 86 ARG A O 1
ATOM 686 N N . THR A 1 87 ? -7.554 7.172 -0.245 1.00 98.50 87 THR A N 1
ATOM 687 C CA . THR A 1 87 ? -6.264 7.126 -0.939 1.00 98.50 87 THR A CA 1
ATOM 688 C C . THR A 1 87 ? -5.751 8.527 -1.241 1.00 98.50 87 THR A C 1
ATOM 690 O O . THR A 1 87 ? -6.502 9.445 -1.565 1.00 98.50 87 THR A O 1
ATOM 693 N N . THR A 1 88 ? -4.446 8.725 -1.107 1.00 98.62 88 THR A N 1
ATOM 694 C CA . THR A 1 88 ? -3.751 9.936 -1.553 1.00 98.62 88 THR A CA 1
ATOM 695 C C . THR A 1 88 ? -2.483 9.529 -2.274 1.00 98.62 88 THR A C 1
ATOM 697 O O . THR A 1 88 ? -1.773 8.636 -1.825 1.00 98.62 88 THR A O 1
ATOM 700 N N . GLU A 1 89 ? -2.207 10.179 -3.397 1.00 98.56 89 GLU A N 1
ATOM 701 C CA . GLU A 1 89 ? -1.064 9.872 -4.250 1.00 98.56 89 GLU A CA 1
ATOM 702 C C . GLU A 1 89 ? -0.252 11.141 -4.483 1.00 98.56 89 GLU A C 1
ATOM 704 O O . GLU A 1 89 ? -0.791 12.168 -4.898 1.00 98.56 89 GLU A O 1
ATOM 709 N N . LEU A 1 90 ? 1.049 11.066 -4.223 1.00 97.88 90 LEU A N 1
ATOM 710 C CA . LEU A 1 90 ? 2.012 12.123 -4.507 1.00 97.88 90 LEU A CA 1
ATOM 711 C C . LEU A 1 90 ? 2.924 11.627 -5.628 1.00 97.88 90 LEU A C 1
ATOM 713 O O . LEU A 1 90 ? 3.890 10.905 -5.393 1.00 97.88 90 LEU A O 1
ATOM 717 N N . THR A 1 91 ? 2.563 11.976 -6.858 1.00 96.62 91 THR A N 1
ATOM 718 C CA . THR A 1 91 ? 3.143 11.421 -8.095 1.00 96.62 91 THR A CA 1
ATOM 719 C C . THR A 1 91 ? 3.902 12.451 -8.927 1.00 96.62 91 THR A C 1
ATOM 721 O O . THR A 1 91 ? 4.599 12.103 -9.880 1.00 96.62 91 THR A O 1
ATOM 724 N N . MET A 1 92 ? 3.789 13.734 -8.573 1.00 94.38 92 MET A N 1
ATOM 725 C CA . MET A 1 92 ? 4.444 14.815 -9.299 1.00 94.38 92 MET A CA 1
ATOM 726 C C . MET A 1 92 ? 5.965 14.706 -9.183 1.00 94.38 92 MET A C 1
ATOM 728 O O . MET A 1 92 ? 6.523 14.733 -8.089 1.00 94.38 92 MET A O 1
ATOM 732 N N . GLN A 1 93 ? 6.625 14.637 -10.336 1.00 90.75 93 GLN A N 1
ATOM 733 C CA . GLN A 1 93 ? 8.076 14.571 -10.476 1.00 90.75 93 GLN A CA 1
ATOM 734 C C . GLN A 1 93 ? 8.507 15.554 -11.562 1.00 90.75 93 GLN A C 1
ATOM 736 O O . GLN A 1 93 ? 7.839 15.686 -12.589 1.00 90.75 93 GLN A O 1
ATOM 741 N N . SER A 1 94 ? 9.612 16.259 -11.340 1.00 89.75 94 SER A N 1
ATOM 742 C CA . SER A 1 94 ? 10.206 17.159 -12.327 1.00 89.75 94 SER A CA 1
ATOM 743 C C . SER A 1 94 ? 11.482 16.549 -12.907 1.00 89.75 94 SER A C 1
ATOM 745 O O . SER A 1 94 ? 12.261 15.911 -12.206 1.00 89.75 94 SER A O 1
ATOM 747 N N . GLY A 1 95 ? 11.712 16.763 -14.205 1.00 84.81 95 GLY A N 1
ATOM 748 C CA . GLY A 1 95 ? 13.008 16.480 -14.832 1.00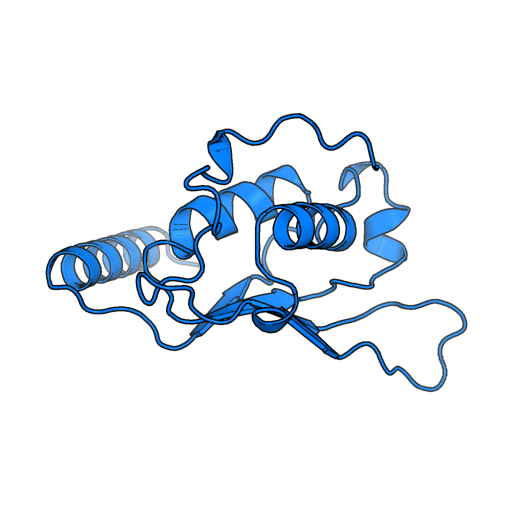 84.81 95 GLY A CA 1
ATOM 749 C C . GLY A 1 95 ? 13.317 15.010 -15.136 1.00 84.81 95 GLY A C 1
ATOM 750 O O . GLY A 1 95 ? 14.463 14.710 -15.463 1.00 84.81 95 GLY A O 1
ATOM 751 N N . THR A 1 96 ? 12.340 14.102 -15.083 1.00 81.62 96 THR A N 1
ATOM 752 C CA . THR A 1 96 ? 12.520 12.696 -15.475 1.00 81.62 96 THR A CA 1
ATOM 753 C C . THR A 1 96 ? 11.682 12.354 -16.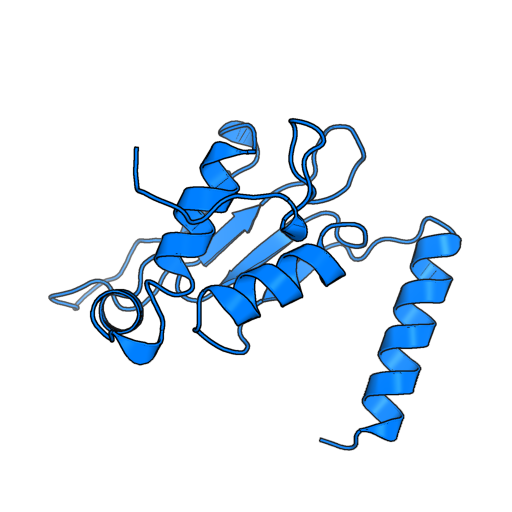708 1.00 81.62 96 THR A C 1
ATOM 755 O O . THR A 1 96 ? 10.554 12.814 -16.863 1.00 81.62 96 THR A O 1
ATOM 758 N N . ALA A 1 97 ? 12.246 11.555 -17.623 1.00 87.88 97 ALA A N 1
ATOM 759 C CA . ALA A 1 97 ? 11.521 11.067 -18.803 1.00 87.88 97 ALA A CA 1
ATOM 760 C C . ALA A 1 97 ? 10.530 9.941 -18.457 1.00 87.88 97 ALA A C 1
ATOM 762 O O . ALA A 1 97 ? 9.558 9.730 -19.177 1.00 87.88 97 ALA A O 1
ATOM 763 N N . TRP A 1 98 ? 10.782 9.237 -17.350 1.00 91.31 98 TRP A N 1
ATOM 764 C CA . TRP A 1 98 ? 9.956 8.157 -16.826 1.00 91.31 98 TRP A CA 1
ATOM 765 C C . TRP A 1 98 ? 9.735 8.367 -15.324 1.00 91.31 98 TRP A C 1
ATOM 767 O O . TRP A 1 98 ? 10.665 8.817 -14.647 1.00 91.31 98 TRP A O 1
ATOM 777 N N . PRO A 1 99 ? 8.546 8.045 -14.789 1.00 91.56 99 PRO A N 1
ATOM 778 C CA . PRO A 1 99 ? 8.304 8.058 -13.350 1.00 91.56 99 PRO A CA 1
ATOM 779 C C . PRO A 1 99 ? 9.237 7.074 -12.642 1.00 91.56 99 PRO A C 1
ATOM 781 O O . PRO A 1 99 ? 9.325 5.914 -13.052 1.00 91.56 99 PRO A O 1
ATOM 784 N N . VAL A 1 100 ? 9.926 7.526 -11.601 1.00 93.12 100 VAL A N 1
ATOM 785 C CA . VAL A 1 100 ? 10.866 6.709 -10.808 1.00 93.12 100 VAL A CA 1
ATOM 786 C C . VAL A 1 100 ? 10.527 6.721 -9.320 1.00 93.12 100 VAL A C 1
ATOM 788 O O . VAL A 1 100 ? 11.296 6.224 -8.511 1.00 93.12 100 VAL A O 1
ATOM 791 N N . PHE A 1 101 ? 9.409 7.345 -8.955 1.00 94.81 101 PHE A N 1
ATOM 792 C CA . PHE A 1 101 ? 9.040 7.587 -7.571 1.00 94.81 101 PHE A CA 1
ATOM 793 C C . PHE A 1 101 ? 7.546 7.876 -7.451 1.00 94.81 101 PHE A C 1
ATOM 795 O O . PHE A 1 101 ? 6.915 8.401 -8.364 1.00 94.81 101 PHE A O 1
ATOM 802 N N . GLY A 1 102 ? 6.971 7.596 -6.293 1.00 97.00 102 GLY A N 1
ATOM 803 C CA . GLY A 1 102 ? 5.658 8.103 -5.924 1.00 97.00 102 GLY A CA 1
ATOM 804 C C . GLY A 1 102 ? 5.306 7.654 -4.520 1.00 97.00 102 GLY A C 1
ATOM 805 O O . GLY A 1 102 ? 5.689 6.560 -4.118 1.00 97.00 102 GLY A O 1
ATOM 806 N N . ILE A 1 103 ? 4.549 8.466 -3.787 1.00 98.44 103 ILE A N 1
ATOM 807 C CA . ILE A 1 103 ? 4.057 8.085 -2.458 1.00 98.44 103 ILE A CA 1
ATOM 808 C C . ILE A 1 103 ? 2.563 7.802 -2.522 1.00 98.44 103 ILE A C 1
ATOM 810 O O . ILE A 1 103 ? 1.790 8.664 -2.938 1.00 98.44 103 ILE A O 1
ATOM 814 N N . GLY A 1 104 ? 2.163 6.611 -2.083 1.00 98.56 104 GLY A N 1
ATOM 815 C CA . GLY A 1 104 ? 0.763 6.262 -1.850 1.00 98.56 104 GLY A CA 1
ATOM 816 C C . GLY A 1 104 ? 0.468 6.269 -0.364 1.00 98.56 104 GLY A C 1
ATOM 817 O O . GLY A 1 104 ? 1.221 5.693 0.412 1.00 98.56 104 GLY A O 1
ATOM 818 N N . ILE A 1 105 ? -0.618 6.910 0.046 1.00 98.69 105 ILE A N 1
ATOM 819 C CA . ILE A 1 105 ? -1.093 6.902 1.428 1.00 98.69 105 ILE A CA 1
ATOM 820 C C . ILE A 1 105 ? -2.482 6.285 1.440 1.00 98.69 105 ILE A C 1
ATOM 822 O O . ILE A 1 105 ? -3.380 6.752 0.739 1.00 98.69 105 ILE A O 1
ATOM 826 N N . LEU A 1 106 ? -2.641 5.251 2.257 1.00 98.56 106 LEU A N 1
ATOM 827 C CA . LEU A 1 106 ? -3.911 4.647 2.605 1.00 98.56 106 LEU A CA 1
ATOM 828 C C . LEU A 1 106 ? -4.333 5.123 3.995 1.00 98.56 106 LEU A C 1
ATOM 830 O O . LEU A 1 106 ? -3.690 4.810 4.996 1.00 98.56 106 LEU A O 1
ATOM 834 N N . TRP A 1 107 ? -5.416 5.884 4.043 1.00 98.38 107 TRP A N 1
ATOM 835 C CA . TRP A 1 107 ? -6.032 6.431 5.246 1.00 98.38 107 TRP A CA 1
ATOM 836 C C . TRP A 1 107 ? -6.891 5.387 5.975 1.00 98.38 107 TRP A C 1
ATOM 838 O O . TRP A 1 107 ? -7.320 4.402 5.361 1.00 98.38 107 TRP A O 1
ATOM 848 N N . PRO A 1 108 ? -7.177 5.585 7.276 1.00 97.81 108 PRO A N 1
ATOM 849 C CA . PRO A 1 108 ? -7.963 4.633 8.053 1.00 97.81 108 PRO A CA 1
ATOM 850 C C . PRO A 1 108 ? -9.386 4.467 7.511 1.00 97.81 108 PRO A C 1
ATOM 852 O O . PRO A 1 108 ? -9.998 5.425 7.040 1.00 97.81 108 PRO A O 1
ATOM 855 N N . GLY A 1 109 ? -9.910 3.246 7.604 1.00 96.12 109 GLY A N 1
ATOM 856 C CA . GLY A 1 109 ? -11.295 2.907 7.284 1.00 96.12 109 GLY A CA 1
ATOM 857 C C . GLY A 1 109 ? -12.223 3.045 8.488 1.00 96.12 109 GLY A C 1
ATOM 858 O O . GLY A 1 109 ? -11.866 3.621 9.519 1.00 96.12 109 GLY A O 1
ATOM 859 N N . ALA A 1 110 ? -13.415 2.455 8.387 1.00 94.06 110 ALA A N 1
ATOM 860 C CA . ALA A 1 110 ? -14.430 2.504 9.444 1.00 94.06 110 ALA A CA 1
ATOM 861 C C . ALA A 1 110 ? -13.964 1.887 10.781 1.00 94.06 110 ALA A C 1
ATOM 863 O O . ALA A 1 110 ? -14.415 2.294 11.848 1.00 94.06 110 ALA A O 1
ATOM 864 N N . THR A 1 111 ? -13.034 0.931 10.734 1.00 92.81 111 THR A N 1
ATOM 865 C CA . THR A 1 111 ? -12.429 0.269 11.905 1.00 92.81 111 THR A CA 1
ATOM 866 C C . THR A 1 111 ? -11.283 1.073 12.532 1.00 92.81 111 THR A C 1
ATOM 868 O O . THR A 1 111 ? -10.714 0.660 13.545 1.00 92.81 111 THR A O 1
ATOM 871 N N . GLY A 1 112 ? -10.899 2.202 11.925 1.00 94.56 112 GLY A N 1
ATOM 872 C CA . GLY A 1 112 ? -9.722 2.978 12.312 1.00 94.56 112 GLY A CA 1
ATOM 873 C C . GLY A 1 112 ? -8.385 2.347 11.902 1.00 94.56 112 GLY A C 1
ATOM 874 O O . GLY A 1 112 ? -7.345 2.846 12.335 1.00 94.56 112 GLY A O 1
ATOM 875 N N . SER A 1 113 ? -8.402 1.270 11.106 1.00 95.62 113 SER A N 1
ATOM 876 C CA . SER A 1 113 ? -7.218 0.599 10.554 1.00 95.62 113 SER A CA 1
ATOM 877 C C . SER A 1 113 ? -7.007 0.918 9.074 1.00 95.62 113 SER A C 1
ATOM 879 O O . SER A 1 113 ? -7.924 1.375 8.391 1.00 95.62 113 SER A O 1
ATOM 881 N N . ALA A 1 114 ? -5.814 0.630 8.559 1.00 96.94 114 ALA A N 1
ATOM 882 C CA . ALA A 1 114 ? -5.506 0.698 7.133 1.00 96.94 114 ALA A CA 1
ATOM 883 C C . ALA A 1 114 ? -5.923 -0.577 6.367 1.00 96.94 114 ALA A C 1
ATOM 885 O O . ALA A 1 114 ? -5.468 -0.800 5.247 1.00 96.94 114 ALA A O 1
ATOM 886 N N . GLU A 1 115 ? -6.763 -1.433 6.954 1.00 97.00 115 GLU A N 1
ATOM 887 C CA . GLU A 1 115 ? -7.241 -2.662 6.312 1.00 97.00 115 GLU A CA 1
ATOM 888 C C . GLU A 1 115 ? -8.219 -2.378 5.154 1.00 97.00 115 GLU A C 1
ATOM 890 O O . GLU A 1 115 ? -8.744 -1.257 5.042 1.00 97.00 115 GLU A O 1
ATOM 895 N N . PRO A 1 116 ? -8.462 -3.384 4.292 1.00 96.94 116 PRO A N 1
ATOM 896 C CA . PRO A 1 116 ? -9.432 -3.311 3.201 1.00 96.94 116 PRO A CA 1
ATOM 897 C C . PRO A 1 116 ? -10.865 -3.037 3.676 1.00 96.94 116 PRO A C 1
ATOM 899 O O . PRO A 1 116 ? -11.252 -3.445 4.770 1.00 96.94 116 PRO A O 1
ATOM 902 N N . ASP A 1 117 ? -11.672 -2.373 2.845 1.00 95.56 117 ASP A N 1
ATOM 903 C CA . ASP A 1 117 ? -13.069 -2.043 3.180 1.00 95.56 117 ASP A CA 1
ATOM 904 C C . ASP A 1 117 ? -14.038 -3.214 2.971 1.00 95.56 117 ASP A C 1
ATOM 906 O O . ASP A 1 117 ? -15.108 -3.259 3.575 1.00 95.56 117 ASP A O 1
ATOM 910 N N . ASP A 1 118 ? -13.674 -4.178 2.128 1.00 93.56 118 ASP A N 1
ATOM 911 C CA . ASP A 1 118 ? -14.509 -5.331 1.778 1.00 93.56 118 ASP A CA 1
ATOM 912 C C . ASP A 1 118 ? -14.387 -6.508 2.767 1.00 93.56 118 ASP A C 1
ATOM 914 O O . ASP A 1 118 ? -14.949 -7.580 2.538 1.00 93.56 118 ASP A O 1
ATOM 918 N N . GLY A 1 119 ? -13.647 -6.323 3.866 1.00 90.00 119 GLY A N 1
ATOM 919 C CA . GLY A 1 119 ? -13.385 -7.357 4.870 1.00 90.00 119 GLY A CA 1
ATOM 920 C C . GLY A 1 119 ? -12.426 -8.457 4.403 1.00 90.00 119 GLY A C 1
ATOM 921 O O . GLY A 1 119 ? -12.193 -9.418 5.140 1.00 90.00 119 GLY A O 1
ATOM 922 N N . SER A 1 120 ? -11.861 -8.341 3.198 1.00 92.94 120 SER A N 1
ATOM 923 C CA . SER A 1 120 ? -10.788 -9.220 2.748 1.00 92.94 120 SER A CA 1
ATOM 924 C C . SER A 1 120 ? -9.491 -8.926 3.506 1.00 92.94 120 SER A C 1
ATOM 926 O O . SER A 1 120 ? -9.310 -7.878 4.125 1.00 92.94 120 SER A O 1
ATOM 928 N N . THR A 1 121 ? -8.547 -9.862 3.443 1.00 91.19 121 THR A N 1
ATOM 929 C CA . THR A 1 121 ? -7.173 -9.612 3.890 1.00 91.19 121 THR A CA 1
ATOM 930 C C . THR A 1 121 ? -6.238 -9.629 2.700 1.00 91.19 121 THR A C 1
ATOM 932 O O . THR A 1 121 ? -6.467 -10.354 1.725 1.00 91.19 121 THR A O 1
ATOM 935 N N . ALA A 1 122 ? -5.114 -8.924 2.828 1.00 86.38 122 ALA A N 1
ATOM 936 C CA . ALA A 1 122 ? -4.053 -8.970 1.837 1.00 86.38 122 ALA A CA 1
ATOM 937 C C . ALA A 1 122 ? -3.712 -10.414 1.456 1.00 86.38 122 ALA A C 1
ATOM 939 O O . ALA A 1 122 ? -3.569 -10.695 0.278 1.00 86.38 122 ALA A O 1
ATOM 940 N N . ALA A 1 123 ? -3.666 -11.355 2.408 1.00 84.88 123 ALA A N 1
ATOM 941 C CA . ALA A 1 123 ? -3.365 -12.774 2.182 1.00 84.88 123 ALA A CA 1
ATOM 942 C C . ALA A 1 123 ? -4.430 -13.543 1.371 1.00 84.88 123 ALA A C 1
ATOM 944 O O . ALA A 1 123 ? -4.107 -14.553 0.750 1.00 84.88 123 ALA A O 1
ATOM 945 N N . THR A 1 124 ? -5.673 -13.060 1.330 1.00 86.81 124 THR A N 1
ATOM 946 C CA . THR A 1 124 ? -6.772 -13.686 0.569 1.00 86.81 124 THR A CA 1
ATOM 947 C C . THR A 1 124 ? -6.879 -13.206 -0.872 1.00 86.81 124 THR A C 1
ATOM 949 O O . THR A 1 124 ? -7.539 -13.850 -1.683 1.00 86.81 124 THR A O 1
ATOM 952 N N . TRP A 1 125 ? -6.213 -12.105 -1.215 1.00 86.06 125 TRP A N 1
ATOM 953 C CA . TRP A 1 125 ? -6.242 -11.581 -2.572 1.00 86.06 125 TRP A CA 1
ATOM 954 C C . TRP A 1 125 ? -5.667 -12.576 -3.590 1.00 86.06 125 TRP A C 1
ATOM 956 O O . TRP A 1 125 ? -4.629 -13.210 -3.363 1.00 86.06 125 TRP A O 1
ATOM 966 N N . GLY A 1 126 ? -6.348 -12.735 -4.723 1.00 81.62 126 GLY A N 1
ATOM 967 C CA . GLY A 1 126 ? -5.862 -13.572 -5.817 1.00 81.62 126 GLY A CA 1
ATOM 968 C C . GLY A 1 126 ? -4.561 -13.037 -6.422 1.00 81.62 126 GLY A C 1
ATOM 969 O O . GLY A 1 126 ? -4.042 -11.985 -6.038 1.00 81.62 126 GLY A O 1
ATOM 970 N N . ALA A 1 127 ? -4.024 -13.755 -7.408 1.00 75.50 127 ALA A N 1
ATOM 971 C CA . ALA A 1 127 ? -3.047 -13.143 -8.300 1.00 75.50 127 ALA A CA 1
ATOM 972 C C . ALA A 1 127 ? -3.721 -11.954 -9.005 1.00 75.50 127 ALA A C 1
ATOM 974 O O . ALA A 1 127 ? -4.812 -12.105 -9.554 1.00 75.50 127 ALA A O 1
ATOM 975 N N . TRP A 1 128 ? -3.096 -10.778 -8.962 1.00 68.62 128 TRP A N 1
ATOM 976 C CA . TRP A 1 128 ? -3.634 -9.605 -9.640 1.00 68.62 128 TRP A CA 1
ATOM 977 C C . TRP A 1 128 ? -3.500 -9.784 -11.151 1.00 68.62 128 TRP A C 1
ATOM 979 O O . TRP A 1 128 ? -2.388 -9.918 -11.661 1.00 68.62 128 TRP A O 1
ATOM 989 N N . SER A 1 129 ? -4.626 -9.797 -11.863 1.00 61.53 129 SER A N 1
ATOM 990 C CA . SER A 1 129 ? -4.659 -9.943 -13.323 1.00 61.53 129 SER A CA 1
ATOM 991 C C . SER A 1 129 ? -4.811 -8.619 -14.078 1.00 61.53 129 SER A C 1
ATOM 993 O O . SER A 1 129 ? -4.728 -8.638 -15.301 1.00 61.53 129 SER A O 1
ATOM 995 N N . GLY A 1 130 ? -4.969 -7.487 -13.378 1.00 54.56 130 GLY A N 1
ATOM 996 C CA . GLY A 1 130 ? -5.242 -6.182 -13.985 1.00 54.56 130 GLY A CA 1
ATOM 997 C C . GLY A 1 130 ? -6.650 -6.123 -14.578 1.00 54.56 130 GLY A C 1
ATOM 998 O O . GLY A 1 130 ? -6.895 -6.679 -15.644 1.00 54.56 130 GLY A O 1
ATOM 999 N N . GLN A 1 131 ? -7.575 -5.465 -13.878 1.00 45.53 131 GLN A N 1
ATOM 1000 C CA . GLN A 1 131 ? -8.851 -5.028 -14.454 1.00 45.53 131 GLN A CA 1
ATOM 1001 C C . GLN A 1 131 ? -8.755 -3.570 -14.890 1.00 45.53 131 GLN A C 1
ATOM 1003 O O . GLN A 1 131 ? -8.082 -2.795 -14.170 1.00 45.53 131 GLN A O 1
#

Organism: NCBI:txid72548

Secondary structure (DSSP, 8-state):
--HHHHHHHHHHHHHHHHTT--EEEEEE-S--SHHHHHHHHHHHGGGEEEEEES-TTBHHHHH-GGGTTHHHHHHHHHHHTS-GGGEEEE---SS-SS-B--EEEE---TTSSSS-TTS--GGG-------

Radius of gyration: 15.13 Å; chains: 1; bounding box: 35×31×43 Å

Sequence (131 aa):
VNRGRLDSELETARTAGERGVRYDLCFIDGDHTYRAVRADYGLMAPWCRATMFHDIQDTSTMLNGNFSGGVPLFWAHARAHVARERTTELTMQSGTAWPVFGIGILWPGATGSAEPDDGSTAATWGAWSGQ